Protein AF-A0A967GSP5-F1 (afdb_monomer_lite)

Sequence (78 aa):
FANNCLLARRLVESGVRFVQLYDWGWDHHGSSQPEDMKTHLPVKTQQIDRPIAALLKDLKQRGMLDETLVVWGGEFGR

Foldseek 3Di:
DQVLLVVVLVCVVVVNPDDDDDDDDLCQDDVDPPRNCPPNNVVVVVVPVVRVVVSCVSCVVVVNNVVDDDDDDDPDDD

pLDDT: mean 93.82, std 5.19, range [71.5, 98.5]

Secondary structure (DSSP, 8-state):
-HHHHHHHHHHHHTT-S------------BSSTTSBTTTHHHHHHHHHHHHHHHHHHHHHHTT-TTT-------S---

Structure (mmCIF, N/CA/C/O backbone):
data_AF-A0A967GSP5-F1
#
_entry.id   AF-A0A967GSP5-F1
#
loop_
_atom_site.group_PDB
_atom_site.id
_atom_site.type_symbol
_atom_site.label_atom_id
_atom_site.label_alt_id
_atom_site.label_comp_id
_atom_site.label_asym_id
_atom_site.label_entity_id
_atom_site.label_seq_id
_atom_site.pdbx_PDB_ins_code
_atom_site.Cartn_x
_atom_site.Cartn_y
_atom_site.Cartn_z
_atom_site.occupancy
_atom_site.B_iso_or_equiv
_atom_site.auth_seq_id
_atom_site.auth_comp_id
_atom_site.auth_asym_id
_atom_site.auth_atom_id
_atom_site.pdbx_PDB_model_num
ATOM 1 N N . PHE A 1 1 ? 6.779 6.013 -2.030 1.00 94.06 1 PHE A N 1
ATOM 2 C CA . PHE A 1 1 ? 5.755 5.161 -1.388 1.00 94.06 1 PHE A CA 1
ATOM 3 C C . PHE A 1 1 ? 6.025 4.712 0.064 1.00 94.06 1 PHE A C 1
ATOM 5 O O . PHE A 1 1 ? 5.165 4.910 0.914 1.00 94.06 1 PHE A O 1
ATOM 12 N N . ALA A 1 2 ? 7.178 4.103 0.387 1.00 96.12 2 ALA A N 1
ATOM 13 C CA . ALA A 1 2 ? 7.364 3.370 1.654 1.00 96.12 2 ALA A CA 1
ATOM 14 C C . ALA A 1 2 ? 7.101 4.157 2.954 1.00 96.12 2 ALA A C 1
ATOM 16 O O . ALA A 1 2 ? 6.313 3.723 3.791 1.00 96.12 2 ALA A O 1
ATOM 17 N N . ASN A 1 3 ? 7.700 5.342 3.106 1.00 97.12 3 ASN A N 1
ATOM 18 C CA . ASN A 1 3 ? 7.468 6.186 4.286 1.00 97.12 3 ASN A CA 1
ATOM 19 C C . ASN A 1 3 ? 6.004 6.641 4.399 1.00 97.12 3 ASN A C 1
ATOM 21 O O . ASN A 1 3 ? 5.481 6.765 5.506 1.00 97.12 3 ASN A O 1
ATOM 25 N N . ASN A 1 4 ? 5.319 6.818 3.264 1.00 97.62 4 ASN A N 1
ATOM 26 C CA . ASN A 1 4 ? 3.908 7.198 3.248 1.00 97.62 4 ASN A CA 1
ATOM 27 C C . ASN A 1 4 ? 3.027 6.072 3.799 1.00 97.62 4 ASN A C 1
ATOM 29 O O . ASN A 1 4 ? 2.055 6.367 4.478 1.00 97.62 4 ASN A O 1
ATOM 33 N N . CYS A 1 5 ? 3.385 4.800 3.593 1.00 98.12 5 CYS A N 1
ATOM 34 C CA . CYS A 1 5 ? 2.682 3.674 4.217 1.00 98.12 5 CYS A CA 1
ATOM 35 C C . CYS A 1 5 ? 2.775 3.725 5.752 1.00 98.12 5 CYS A C 1
ATOM 37 O O . CYS A 1 5 ? 1.771 3.558 6.440 1.00 98.12 5 CYS A O 1
ATOM 39 N N . LEU A 1 6 ? 3.956 4.026 6.305 1.00 98.06 6 LEU A N 1
ATOM 40 C CA . LEU A 1 6 ? 4.128 4.176 7.757 1.00 98.06 6 LEU A CA 1
ATOM 41 C C . LEU A 1 6 ? 3.325 5.361 8.307 1.00 98.06 6 LEU A C 1
ATOM 43 O O . LEU A 1 6 ? 2.729 5.262 9.380 1.00 98.06 6 LEU A O 1
ATOM 47 N N . LEU A 1 7 ? 3.290 6.475 7.570 1.00 98.38 7 LEU A N 1
ATOM 48 C CA . LEU A 1 7 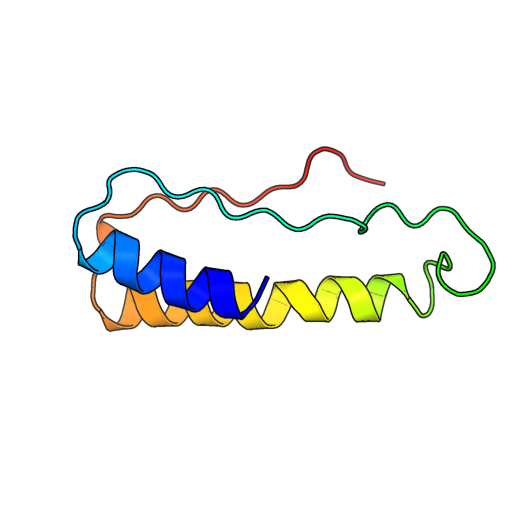? 2.473 7.630 7.930 1.00 98.38 7 LEU A CA 1
ATOM 49 C C . LEU A 1 7 ? 0.977 7.300 7.853 1.00 98.38 7 LEU A C 1
ATOM 51 O O . LEU A 1 7 ? 0.260 7.587 8.803 1.00 98.38 7 LEU A O 1
ATOM 55 N N . ALA A 1 8 ? 0.520 6.645 6.784 1.00 98.38 8 ALA A N 1
ATOM 56 C CA . ALA A 1 8 ? -0.870 6.226 6.616 1.00 98.38 8 ALA A CA 1
ATOM 57 C C . ALA A 1 8 ? -1.340 5.367 7.786 1.00 98.38 8 ALA A C 1
ATOM 59 O O . ALA A 1 8 ? -2.378 5.650 8.373 1.00 98.38 8 ALA A O 1
ATOM 60 N N . ARG A 1 9 ? -0.529 4.391 8.203 1.00 98.12 9 ARG A N 1
ATOM 61 C CA . ARG A 1 9 ? -0.815 3.575 9.385 1.00 98.12 9 ARG A CA 1
ATOM 62 C C . ARG A 1 9 ? -1.010 4.426 10.645 1.00 98.12 9 ARG A C 1
ATOM 64 O O . ARG A 1 9 ? -1.948 4.184 11.391 1.00 98.12 9 ARG A O 1
ATOM 71 N N . ARG A 1 10 ? -0.145 5.421 10.888 1.00 98.25 10 ARG A N 1
ATOM 72 C CA . ARG A 1 10 ? -0.264 6.340 12.040 1.00 98.25 10 ARG A CA 1
ATOM 73 C C . ARG A 1 10 ? -1.494 7.247 11.943 1.00 98.25 10 ARG A C 1
ATOM 75 O O . ARG A 1 10 ? -2.089 7.560 12.967 1.00 98.25 10 ARG A O 1
ATOM 82 N N . LEU A 1 11 ? -1.863 7.671 10.734 1.00 98.50 11 LEU A N 1
ATOM 83 C CA . LEU A 1 11 ? -3.060 8.479 10.492 1.00 98.50 11 LEU A CA 1
ATOM 84 C C . LEU A 1 11 ? -4.332 7.672 10.771 1.00 98.50 11 LEU A C 1
ATOM 86 O O . LEU A 1 11 ? -5.198 8.159 11.491 1.00 98.50 11 LEU A O 1
ATOM 90 N N . VAL A 1 12 ? -4.412 6.433 10.274 1.00 97.88 12 VAL A N 1
ATOM 91 C CA . VAL A 1 12 ? -5.525 5.510 10.567 1.00 97.88 12 VAL A CA 1
ATOM 92 C C . VAL A 1 12 ? -5.618 5.253 12.072 1.00 97.88 12 VAL A C 1
ATOM 94 O O . VAL A 1 12 ? -6.681 5.422 12.657 1.00 97.88 12 VAL A O 1
ATOM 97 N N . GLU A 1 13 ? -4.486 4.980 12.724 1.00 97.19 13 GLU A N 1
ATOM 98 C CA . GLU A 1 13 ? -4.394 4.797 14.181 1.00 97.19 13 GLU A CA 1
ATOM 99 C C . GLU A 1 13 ? -4.824 6.047 14.975 1.00 97.19 13 GLU A C 1
ATOM 101 O O . GLU A 1 13 ? -5.312 5.936 16.095 1.00 97.19 13 GLU A O 1
ATOM 106 N N . SER A 1 14 ? -4.699 7.239 14.384 1.00 97.88 14 SER A N 1
ATOM 107 C CA . SER A 1 14 ? -5.157 8.510 14.970 1.00 97.88 14 SER A CA 1
ATOM 108 C C . SER A 1 14 ? -6.619 8.845 14.631 1.00 97.88 14 SER A C 1
ATOM 110 O O . SER A 1 14 ? -7.072 9.953 14.911 1.00 97.88 14 SER A O 1
ATOM 112 N N . GLY A 1 15 ? -7.360 7.925 14.005 1.00 97.00 15 GLY A N 1
ATOM 113 C CA . GLY A 1 15 ? -8.777 8.091 13.671 1.00 97.00 15 GLY A CA 1
ATOM 114 C C . GLY A 1 15 ? -9.058 8.871 12.381 1.00 97.00 15 GLY A C 1
ATOM 115 O O . GLY A 1 15 ? -10.195 9.296 12.153 1.00 97.00 15 GLY A O 1
ATOM 116 N N . VAL A 1 16 ? -8.059 9.080 11.517 1.00 98.50 16 VAL A N 1
ATOM 117 C CA . VAL A 1 16 ? -8.284 9.700 10.203 1.00 98.50 16 VAL A CA 1
ATOM 118 C C . VAL A 1 16 ? -9.137 8.774 9.337 1.00 98.50 16 VAL A C 1
ATOM 120 O O . VAL A 1 16 ? -8.783 7.627 9.088 1.00 98.50 16 VAL A O 1
ATOM 123 N N . ARG A 1 17 ? -10.263 9.298 8.842 1.00 97.25 17 ARG A N 1
ATOM 124 C CA . ARG A 1 17 ? -11.301 8.510 8.154 1.00 97.25 17 ARG A CA 1
ATOM 125 C C . ARG A 1 17 ? -10.995 8.179 6.694 1.00 97.25 17 ARG A C 1
ATOM 127 O O . ARG A 1 17 ? -11.636 7.303 6.125 1.00 97.25 17 ARG A O 1
ATOM 134 N N . PHE A 1 18 ? -10.083 8.919 6.071 1.00 98.12 18 PHE A N 1
ATOM 135 C CA . PHE A 1 18 ? -9.727 8.741 4.669 1.00 98.12 18 PHE A CA 1
ATOM 136 C C . PHE A 1 18 ? -8.255 9.080 4.452 1.00 98.12 18 PHE A C 1
ATOM 138 O O . PHE A 1 18 ? -7.805 10.171 4.800 1.00 98.12 18 PHE A O 1
ATOM 145 N N . VAL A 1 19 ? -7.512 8.142 3.868 1.00 98.25 19 VAL A N 1
ATOM 146 C CA . VAL A 1 19 ? -6.096 8.301 3.532 1.00 98.25 19 VAL A CA 1
ATOM 147 C C . VAL A 1 19 ? -5.892 7.806 2.108 1.00 98.25 19 VAL A C 1
ATOM 149 O O . VAL A 1 19 ? -6.211 6.661 1.800 1.00 98.25 19 VAL A O 1
ATOM 152 N N . GLN A 1 20 ? -5.331 8.655 1.248 1.00 97.31 20 GLN A N 1
ATOM 153 C CA . GLN A 1 20 ? -4.946 8.276 -0.107 1.00 97.31 20 GLN A CA 1
ATOM 154 C C . GLN A 1 20 ? -3.430 8.125 -0.191 1.00 97.31 20 GLN A C 1
ATOM 156 O O . GLN A 1 20 ? -2.674 9.039 0.142 1.00 97.31 20 GLN A O 1
ATOM 161 N N . LEU A 1 21 ? -2.991 6.964 -0.665 1.00 96.50 21 LEU A N 1
ATOM 162 C CA . LEU A 1 21 ? -1.607 6.718 -1.037 1.00 96.50 21 LEU A CA 1
ATOM 163 C C . LEU A 1 21 ? -1.492 6.745 -2.557 1.00 96.50 21 LEU A C 1
ATOM 165 O O . LEU A 1 21 ? -2.292 6.132 -3.255 1.00 96.50 21 LEU A O 1
ATOM 169 N N . TYR A 1 22 ? -0.485 7.455 -3.054 1.00 93.06 22 TYR A N 1
ATOM 170 C CA . TYR A 1 22 ? -0.226 7.617 -4.478 1.00 93.06 22 TYR A CA 1
ATOM 171 C C . TYR A 1 22 ? 1.265 7.431 -4.761 1.00 93.06 22 TYR A C 1
ATOM 173 O O . TYR A 1 22 ? 2.118 7.888 -3.991 1.00 93.06 22 TYR A O 1
ATOM 181 N N . ASP A 1 23 ? 1.565 6.745 -5.859 1.00 92.69 23 ASP A N 1
ATOM 182 C CA . ASP A 1 23 ? 2.903 6.601 -6.421 1.00 92.69 23 ASP A CA 1
ATOM 183 C C . ASP A 1 23 ? 2.801 6.742 -7.945 1.00 92.69 23 ASP A C 1
ATOM 185 O O . ASP A 1 23 ? 1.869 6.223 -8.557 1.00 92.69 23 ASP A O 1
ATOM 189 N N . TRP A 1 24 ? 3.738 7.468 -8.551 1.00 90.00 24 TRP A N 1
ATOM 190 C CA . TRP A 1 24 ? 3.722 7.814 -9.976 1.00 90.00 24 TRP A CA 1
ATOM 191 C C . TRP A 1 24 ? 4.910 7.192 -10.712 1.00 90.00 24 TRP A C 1
ATOM 193 O O . TRP A 1 24 ? 5.867 6.747 -10.079 1.00 90.00 24 TRP A O 1
ATOM 203 N N . GLY A 1 25 ? 4.884 7.209 -12.046 1.00 87.75 25 GLY A N 1
ATOM 204 C CA . GLY A 1 25 ? 6.025 6.784 -12.866 1.00 87.75 25 GLY A CA 1
ATOM 205 C C . GLY A 1 25 ? 6.112 5.272 -13.061 1.00 87.75 25 GLY A C 1
ATOM 206 O O . GLY A 1 25 ? 7.204 4.733 -13.149 1.00 87.75 25 GLY A O 1
ATOM 207 N N . TRP A 1 26 ? 4.969 4.582 -13.064 1.00 86.88 26 TRP A N 1
ATOM 208 C CA . TRP A 1 26 ? 4.865 3.177 -13.474 1.00 86.88 26 TRP A CA 1
ATOM 209 C C . TRP A 1 26 ? 4.612 3.030 -14.990 1.00 86.88 26 TRP A C 1
ATOM 211 O O . TRP A 1 26 ? 4.643 1.922 -15.529 1.00 86.88 26 TRP A O 1
ATOM 221 N N . ASP A 1 27 ? 4.380 4.141 -15.695 1.00 88.00 27 ASP A N 1
ATOM 222 C CA . ASP A 1 27 ? 3.991 4.165 -17.102 1.00 88.00 27 ASP A CA 1
ATOM 223 C C . ASP A 1 27 ? 5.195 4.039 -18.065 1.00 88.00 27 ASP A C 1
ATOM 225 O O . ASP A 1 27 ? 5.553 4.963 -18.786 1.00 88.00 27 ASP A O 1
ATOM 229 N N . HIS A 1 28 ? 5.852 2.877 -18.044 1.00 88.31 28 HIS A N 1
ATOM 230 C CA . HIS A 1 28 ? 7.044 2.560 -18.844 1.00 88.31 28 HIS A CA 1
ATOM 231 C C . HIS A 1 28 ? 6.716 2.094 -20.282 1.00 88.31 28 HIS A C 1
ATOM 233 O O . HIS A 1 28 ? 6.269 0.961 -20.473 1.00 88.31 28 HIS A O 1
ATOM 239 N N . HIS A 1 29 ? 6.976 2.930 -21.299 1.00 87.44 29 HIS A N 1
ATOM 240 C CA . HIS A 1 29 ? 6.737 2.618 -22.729 1.00 87.44 29 HIS A CA 1
ATOM 241 C C . HIS A 1 29 ? 8.010 2.429 -23.570 1.00 87.44 29 HIS A C 1
ATOM 243 O O . HIS A 1 29 ? 7.928 2.150 -24.767 1.00 87.44 29 HIS A O 1
ATOM 249 N N . GLY A 1 30 ? 9.189 2.616 -22.983 1.00 87.19 30 GLY A N 1
ATOM 250 C CA . GLY A 1 30 ? 10.446 2.642 -23.720 1.00 87.19 30 GLY A CA 1
ATOM 251 C C . GLY A 1 30 ? 11.046 1.260 -23.975 1.00 87.19 30 GLY A C 1
ATOM 252 O O . GLY A 1 30 ? 10.698 0.255 -23.357 1.00 87.19 30 GLY A O 1
ATOM 253 N N . SER A 1 31 ? 12.019 1.216 -24.885 1.00 86.62 31 SER A N 1
ATOM 254 C CA . SER A 1 31 ? 12.888 0.049 -25.103 1.00 86.62 31 SER A CA 1
ATOM 255 C C . SER A 1 31 ? 14.246 0.169 -24.405 1.00 86.62 31 SER A C 1
ATOM 257 O O . SER A 1 31 ? 15.029 -0.779 -24.423 1.00 86.62 31 SER A O 1
ATOM 259 N N . SER A 1 32 ? 14.532 1.335 -23.826 1.00 88.31 32 SER A N 1
ATOM 260 C CA . SER A 1 32 ? 15.824 1.700 -23.251 1.00 88.31 32 SER A CA 1
ATOM 261 C C . SER A 1 32 ? 15.649 2.263 -21.849 1.00 88.31 32 SER A C 1
ATOM 263 O O . SER A 1 32 ? 14.596 2.793 -21.498 1.00 88.31 32 SER A O 1
ATOM 265 N N . GLN A 1 33 ? 16.721 2.184 -21.073 1.00 85.38 33 GLN A N 1
ATOM 266 C CA . GLN A 1 33 ? 16.796 2.733 -19.727 1.00 85.38 33 GLN A CA 1
ATOM 267 C C . GLN A 1 33 ? 16.437 4.231 -19.700 1.00 85.38 33 GLN A C 1
ATOM 269 O O . GLN A 1 33 ? 16.926 4.962 -20.567 1.00 85.38 33 GLN A O 1
ATOM 274 N N . PRO A 1 34 ? 15.654 4.718 -18.715 1.00 85.25 34 PRO A N 1
ATOM 275 C CA . PRO A 1 34 ? 15.016 3.994 -17.602 1.00 85.25 34 PRO A CA 1
ATOM 276 C C . PRO A 1 34 ? 13.574 3.533 -17.905 1.00 85.25 34 PRO A C 1
ATOM 278 O O . PRO A 1 34 ? 12.830 3.155 -17.002 1.00 85.25 34 PRO A O 1
ATOM 281 N N . GLU A 1 35 ? 13.126 3.618 -19.154 1.00 87.75 35 GLU A N 1
ATOM 282 C CA . GLU A 1 35 ? 11.730 3.375 -19.528 1.00 87.75 35 GLU A CA 1
ATOM 283 C C . GLU A 1 35 ? 11.460 1.937 -19.977 1.00 87.75 35 GLU A C 1
ATOM 285 O O . GLU A 1 35 ? 10.328 1.610 -20.324 1.00 87.75 35 GLU A O 1
ATOM 290 N N . ASP A 1 36 ? 12.469 1.064 -19.961 1.00 89.81 36 ASP A N 1
ATOM 291 C CA . ASP A 1 36 ? 12.296 -0.305 -20.417 1.00 89.81 36 ASP A CA 1
ATOM 292 C C . ASP A 1 36 ? 11.481 -1.162 -19.440 1.00 89.81 36 ASP A C 1
ATOM 294 O O . ASP A 1 36 ? 11.669 -1.175 -18.219 1.00 89.81 36 ASP A O 1
ATOM 298 N N . MET A 1 37 ? 10.584 -1.958 -20.011 1.00 89.06 37 MET A N 1
ATOM 299 C CA . MET A 1 37 ? 9.701 -2.828 -19.236 1.00 89.06 37 MET A CA 1
ATOM 300 C C . MET A 1 37 ? 10.414 -4.046 -18.638 1.00 89.06 37 MET A C 1
ATOM 302 O O . MET A 1 37 ? 9.910 -4.647 -17.695 1.00 89.06 37 MET A O 1
ATOM 306 N N . LYS A 1 38 ? 11.556 -4.466 -19.195 1.00 89.31 38 LYS A N 1
ATOM 307 C CA . LYS A 1 38 ? 12.204 -5.726 -18.794 1.00 89.31 38 LYS A CA 1
ATOM 308 C C . LYS A 1 38 ? 13.014 -5.585 -17.514 1.00 89.31 38 LYS A C 1
ATOM 310 O O . LYS A 1 38 ? 13.098 -6.540 -16.749 1.00 89.31 38 LYS A O 1
ATOM 315 N N . THR A 1 39 ? 13.616 -4.425 -17.291 1.00 90.75 39 THR A N 1
ATOM 316 C CA . THR A 1 39 ? 14.527 -4.192 -16.171 1.00 90.75 39 THR A CA 1
ATOM 317 C C . THR A 1 39 ? 14.016 -3.110 -15.232 1.00 90.75 39 THR A C 1
ATOM 319 O O . THR A 1 39 ? 14.101 -3.302 -14.021 1.00 90.75 39 THR A O 1
ATOM 322 N N . HIS A 1 40 ? 13.411 -2.031 -15.740 1.00 90.44 40 HIS A N 1
ATOM 323 C CA . HIS A 1 40 ? 12.985 -0.917 -14.890 1.00 90.44 40 HIS A CA 1
ATOM 324 C C . H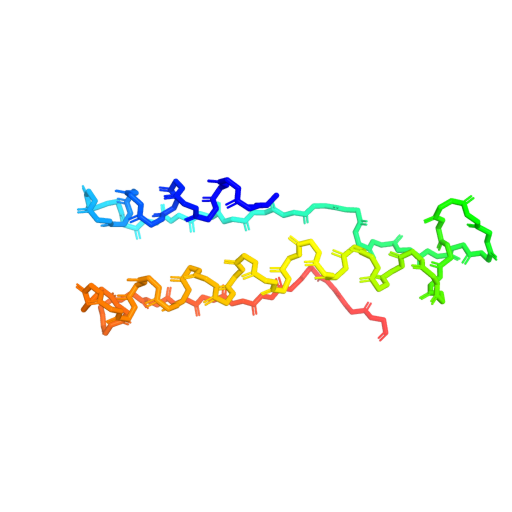IS A 1 40 ? 11.595 -1.076 -14.296 1.00 90.44 40 HIS A C 1
ATOM 326 O O . HIS A 1 40 ? 11.415 -0.797 -13.108 1.00 90.44 40 HIS A O 1
ATOM 332 N N . LEU A 1 41 ? 10.626 -1.589 -15.059 1.00 90.31 41 LEU A N 1
ATOM 333 C CA . LEU A 1 41 ? 9.295 -1.838 -14.505 1.00 90.31 41 LEU A CA 1
ATOM 334 C C . LEU A 1 41 ? 9.341 -2.779 -13.276 1.00 90.31 41 LEU A C 1
ATOM 336 O O . LEU A 1 41 ? 8.720 -2.434 -12.272 1.00 90.31 41 LEU A O 1
ATOM 340 N N . PRO A 1 42 ? 10.114 -3.888 -13.254 1.00 91.50 42 PRO A N 1
ATOM 341 C CA . PRO A 1 42 ? 10.284 -4.700 -12.045 1.00 91.50 42 PRO A CA 1
ATOM 342 C C . PRO A 1 42 ? 10.878 -3.940 -10.853 1.00 91.50 42 PRO A C 1
ATOM 344 O O . PRO A 1 42 ? 10.457 -4.144 -9.716 1.00 91.50 42 PRO A O 1
ATOM 347 N N . VAL A 1 43 ? 11.845 -3.048 -11.087 1.00 92.25 43 VAL A N 1
ATOM 348 C CA . VAL A 1 43 ? 12.407 -2.205 -10.019 1.00 92.25 43 VAL A CA 1
ATOM 349 C C . VAL A 1 43 ? 11.324 -1.285 -9.461 1.00 92.25 43 VAL A C 1
ATOM 351 O O . VAL A 1 43 ? 11.187 -1.154 -8.244 1.00 92.25 43 VAL A O 1
ATOM 354 N N . LYS A 1 44 ? 10.513 -0.685 -10.336 1.00 91.50 44 LYS A N 1
ATOM 355 C CA . LYS A 1 44 ? 9.413 0.192 -9.942 1.00 91.50 44 LYS A CA 1
ATOM 356 C C . LYS A 1 44 ? 8.330 -0.549 -9.157 1.00 91.50 44 LYS A C 1
ATOM 358 O O . LYS A 1 44 ? 7.919 -0.075 -8.100 1.00 91.50 44 LYS A O 1
ATOM 363 N N . THR A 1 45 ? 7.902 -1.727 -9.605 1.00 91.50 45 THR A N 1
ATOM 364 C CA . THR A 1 45 ? 6.882 -2.516 -8.894 1.00 91.50 45 THR A CA 1
ATOM 365 C C . THR A 1 45 ? 7.367 -2.964 -7.514 1.00 91.50 45 THR A C 1
ATOM 367 O O . THR A 1 45 ? 6.604 -2.893 -6.550 1.00 91.50 45 THR A O 1
ATOM 370 N N . GLN A 1 46 ? 8.652 -3.305 -7.359 1.00 93.00 46 GLN A N 1
ATOM 371 C CA . GLN A 1 46 ? 9.243 -3.649 -6.056 1.00 93.00 46 GLN A CA 1
ATOM 372 C C . GLN A 1 46 ? 9.223 -2.497 -5.039 1.00 93.00 46 GLN A C 1
ATOM 374 O O . GLN A 1 46 ? 9.140 -2.745 -3.832 1.00 93.00 46 GLN A O 1
ATOM 379 N N . GLN A 1 47 ? 9.274 -1.240 -5.496 1.00 93.00 47 GLN A N 1
ATOM 380 C CA . GLN A 1 47 ? 9.171 -0.065 -4.618 1.00 93.00 47 GLN A CA 1
ATOM 381 C C . GLN A 1 47 ? 7.781 0.076 -3.977 1.00 93.00 47 GLN A C 1
ATOM 383 O O . GLN A 1 47 ? 7.642 0.777 -2.971 1.00 93.00 47 GLN A O 1
ATOM 388 N N . ILE A 1 48 ? 6.767 -0.583 -4.546 1.00 94.50 48 ILE A N 1
ATOM 389 C CA . ILE A 1 48 ? 5.367 -0.512 -4.120 1.00 94.50 48 ILE A CA 1
ATOM 390 C C . ILE A 1 48 ? 4.939 -1.803 -3.408 1.00 94.50 48 ILE A C 1
ATOM 392 O O . ILE A 1 48 ? 4.308 -1.723 -2.353 1.00 94.50 48 ILE A O 1
ATOM 396 N N . ASP A 1 49 ? 5.340 -2.966 -3.930 1.00 95.56 49 ASP A N 1
ATOM 397 C CA . ASP A 1 49 ? 4.960 -4.300 -3.441 1.00 95.56 49 ASP A CA 1
ATOM 398 C C . ASP A 1 49 ? 5.286 -4.512 -1.953 1.00 95.56 49 ASP A C 1
ATOM 400 O O . ASP A 1 49 ? 4.417 -4.816 -1.131 1.00 95.56 49 ASP A O 1
ATOM 404 N N . ARG A 1 50 ? 6.542 -4.265 -1.563 1.00 95.62 50 ARG A N 1
ATOM 405 C CA . ARG A 1 50 ? 6.967 -4.501 -0.177 1.00 95.62 50 ARG A CA 1
ATOM 406 C C . ARG A 1 50 ? 6.298 -3.541 0.812 1.00 95.62 50 ARG A C 1
ATOM 408 O O . ARG A 1 50 ? 5.854 -4.015 1.862 1.00 95.62 50 ARG A O 1
ATOM 415 N N . PRO A 1 51 ? 6.201 -2.223 0.543 1.00 96.94 51 PRO A N 1
ATOM 416 C CA . PRO A 1 51 ? 5.552 -1.334 1.496 1.00 96.94 51 PRO A CA 1
ATOM 417 C C . PRO A 1 51 ? 4.043 -1.523 1.636 1.00 96.94 51 PRO A C 1
ATOM 419 O O . PRO A 1 51 ? 3.559 -1.416 2.762 1.00 96.94 51 PRO A O 1
ATOM 422 N N . ILE A 1 52 ? 3.300 -1.836 0.563 1.00 97.31 52 ILE A N 1
ATOM 423 C CA . ILE A 1 52 ? 1.860 -2.111 0.714 1.00 97.31 52 ILE A CA 1
ATOM 424 C C . ILE A 1 52 ? 1.630 -3.377 1.539 1.00 97.31 52 ILE A C 1
ATOM 426 O O . ILE A 1 52 ? 0.798 -3.381 2.446 1.00 97.31 52 ILE A O 1
ATOM 430 N N . ALA A 1 53 ? 2.428 -4.424 1.312 1.00 97.75 53 ALA A N 1
ATOM 431 C CA . ALA A 1 53 ? 2.366 -5.637 2.117 1.00 97.75 53 ALA A CA 1
ATOM 432 C C . ALA A 1 53 ? 2.669 -5.356 3.599 1.00 97.75 53 ALA A C 1
ATOM 434 O O . ALA A 1 53 ? 2.030 -5.933 4.481 1.00 97.75 53 ALA A O 1
ATOM 435 N N . ALA A 1 54 ? 3.623 -4.463 3.886 1.00 98.19 54 ALA A N 1
ATOM 436 C CA . ALA A 1 54 ? 3.924 -4.034 5.249 1.00 98.19 54 ALA A CA 1
ATOM 437 C C . ALA A 1 54 ? 2.760 -3.252 5.878 1.00 98.19 54 ALA A C 1
ATOM 439 O O . ALA A 1 54 ? 2.383 -3.556 7.005 1.00 98.19 54 ALA A O 1
ATOM 440 N N . LEU A 1 55 ? 2.137 -2.319 5.147 1.00 98.31 55 LEU A N 1
ATOM 441 C CA . LEU A 1 55 ? 0.961 -1.585 5.627 1.00 98.31 55 L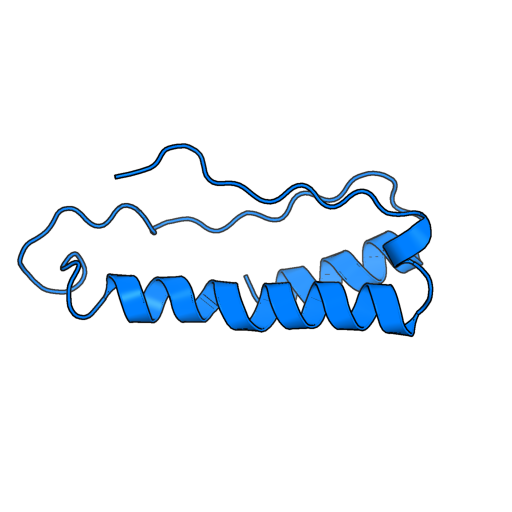EU A CA 1
ATOM 442 C C . LEU A 1 55 ? -0.183 -2.534 6.000 1.00 98.31 55 LEU A C 1
ATOM 444 O O . LEU A 1 55 ? -0.714 -2.444 7.102 1.00 98.31 55 LEU A O 1
ATOM 448 N N . LEU A 1 56 ? -0.529 -3.475 5.117 1.00 98.44 56 LEU A N 1
ATOM 449 C CA . LEU A 1 56 ? -1.599 -4.447 5.368 1.00 98.44 56 LEU A CA 1
ATOM 450 C C . LEU A 1 56 ? -1.310 -5.318 6.599 1.00 98.44 56 LEU A C 1
ATOM 452 O O . LEU A 1 56 ? -2.205 -5.569 7.407 1.00 98.44 56 LEU A O 1
ATOM 456 N N . LYS A 1 57 ? -0.056 -5.755 6.771 1.00 98.50 57 LYS A N 1
ATOM 457 C CA . LYS A 1 57 ? 0.371 -6.507 7.960 1.00 98.50 57 LYS A CA 1
ATOM 458 C C . LYS A 1 57 ? 0.262 -5.670 9.229 1.00 98.50 57 LYS A C 1
ATOM 460 O O . LYS A 1 57 ? -0.270 -6.168 10.215 1.00 98.50 57 LYS A O 1
ATOM 465 N N . ASP A 1 58 ? 0.714 -4.421 9.197 1.00 98.31 58 ASP A N 1
ATOM 466 C CA . ASP A 1 58 ? 0.650 -3.504 10.335 1.00 98.31 58 ASP A CA 1
ATOM 467 C C . ASP A 1 58 ? -0.799 -3.217 10.754 1.00 98.31 58 ASP A C 1
ATOM 469 O O . ASP A 1 58 ? -1.111 -3.266 11.944 1.00 98.31 58 ASP A O 1
ATOM 473 N N . LEU A 1 59 ? -1.694 -2.959 9.790 1.00 98.44 59 LEU A N 1
ATOM 474 C CA . LEU A 1 59 ? -3.123 -2.771 10.059 1.00 98.44 59 LEU A CA 1
ATOM 475 C C . LEU A 1 59 ? -3.728 -4.028 10.696 1.00 98.44 59 LEU A C 1
ATOM 477 O O . LEU A 1 59 ? -4.432 -3.928 11.698 1.00 98.44 59 LEU A O 1
ATOM 481 N N . LYS A 1 60 ? -3.408 -5.217 10.164 1.00 98.50 60 LYS A N 1
ATOM 482 C CA . LYS A 1 60 ? -3.894 -6.495 10.703 1.00 98.50 60 LYS A CA 1
ATOM 483 C C . LYS A 1 60 ? -3.384 -6.760 12.119 1.00 98.50 60 LYS A C 1
ATOM 485 O O . LYS A 1 60 ? -4.162 -7.124 12.990 1.00 98.50 60 LYS A O 1
ATOM 490 N N . GLN A 1 61 ? -2.087 -6.575 12.364 1.00 98.25 61 GLN A N 1
ATOM 491 C CA . GLN A 1 61 ? -1.475 -6.804 13.679 1.00 98.25 61 GLN A CA 1
ATOM 492 C C . GLN A 1 61 ? -2.040 -5.886 14.766 1.00 98.25 61 GLN A C 1
ATOM 494 O O . GLN A 1 61 ? -2.022 -6.250 15.938 1.00 98.25 61 GLN A O 1
ATOM 499 N N . ARG A 1 62 ? -2.536 -4.707 14.382 1.00 97.44 62 ARG A N 1
ATOM 500 C CA . ARG A 1 62 ? -3.138 -3.723 15.289 1.00 97.44 62 ARG A CA 1
ATOM 501 C C . ARG A 1 62 ? -4.661 -3.838 15.390 1.00 97.44 62 ARG A C 1
ATOM 503 O O . ARG A 1 62 ? -5.266 -3.016 16.062 1.00 97.44 62 ARG A O 1
ATOM 510 N N . 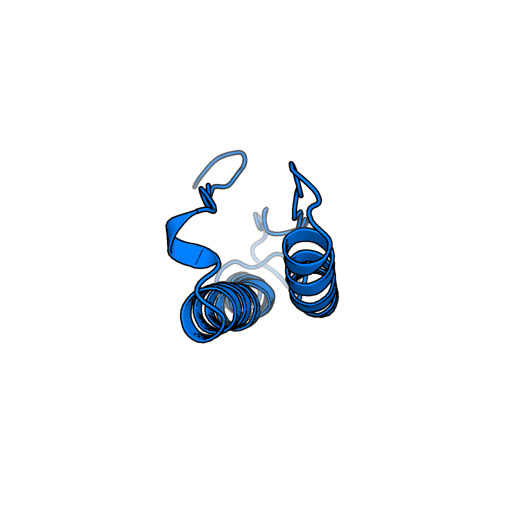GLY A 1 63 ? -5.278 -4.812 14.716 1.00 97.88 63 GLY A N 1
ATOM 511 C CA . GLY A 1 63 ? -6.736 -4.982 14.681 1.00 97.88 63 GLY A CA 1
ATOM 512 C C . GLY A 1 63 ? -7.489 -3.926 13.860 1.00 97.88 63 GLY A C 1
ATOM 513 O O . GLY A 1 63 ? -8.709 -3.957 13.814 1.00 97.88 63 GLY A O 1
ATOM 514 N N . MET A 1 64 ? -6.786 -3.019 13.175 1.00 98.12 64 MET A N 1
ATOM 515 C CA . MET A 1 64 ? -7.404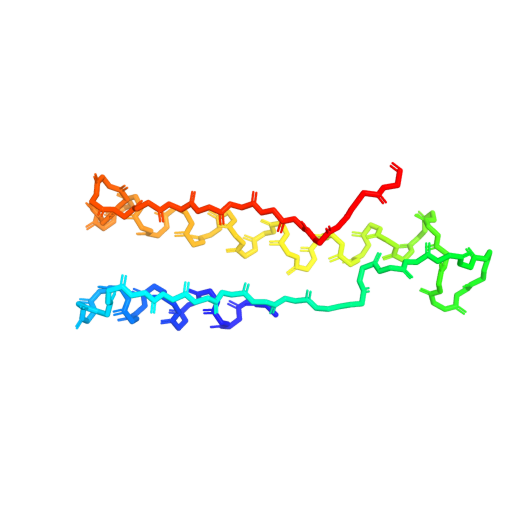 -1.937 12.395 1.00 98.12 64 MET A CA 1
ATOM 516 C C . MET A 1 64 ? -7.889 -2.396 11.015 1.00 98.12 64 MET A C 1
ATOM 518 O O . MET A 1 64 ? -8.686 -1.712 10.375 1.00 98.12 64 MET A O 1
ATOM 522 N N . LEU A 1 65 ? -7.390 -3.529 10.505 1.00 97.88 65 LEU A N 1
ATOM 523 C CA . LEU A 1 65 ? -7.770 -4.005 9.170 1.00 97.88 65 LEU A CA 1
ATOM 524 C C . LEU A 1 65 ? -9.240 -4.447 9.099 1.00 97.88 65 LEU A C 1
ATOM 526 O O . LEU A 1 65 ? -9.838 -4.346 8.034 1.00 97.88 65 LEU A O 1
ATOM 530 N N . ASP A 1 66 ? -9.828 -4.881 10.215 1.00 97.19 66 ASP A N 1
ATOM 531 C CA . ASP A 1 66 ? -11.223 -5.341 10.263 1.00 97.19 66 ASP A CA 1
ATOM 532 C C . ASP A 1 66 ? -12.232 -4.184 10.124 1.00 97.19 66 ASP A C 1
ATOM 534 O O . ASP A 1 66 ? -13.371 -4.387 9.710 1.00 97.19 66 ASP A O 1
ATOM 538 N N . GLU A 1 67 ? -11.802 -2.957 10.428 1.00 96.62 67 GLU A N 1
ATOM 539 C CA . GLU A 1 67 ? -12.606 -1.729 10.356 1.00 96.62 67 GLU A CA 1
ATOM 540 C C . GLU A 1 67 ? -12.175 -0.777 9.225 1.00 96.62 67 GLU A C 1
ATOM 542 O O . GLU A 1 67 ? -12.828 0.238 8.976 1.00 96.62 67 GLU A O 1
ATOM 547 N N . THR A 1 68 ? -11.093 -1.101 8.509 1.00 97.62 68 THR A N 1
ATOM 548 C CA . THR A 1 68 ? -10.540 -0.270 7.431 1.00 97.62 68 THR A CA 1
ATOM 549 C C . THR A 1 68 ? -10.748 -0.929 6.071 1.00 97.62 68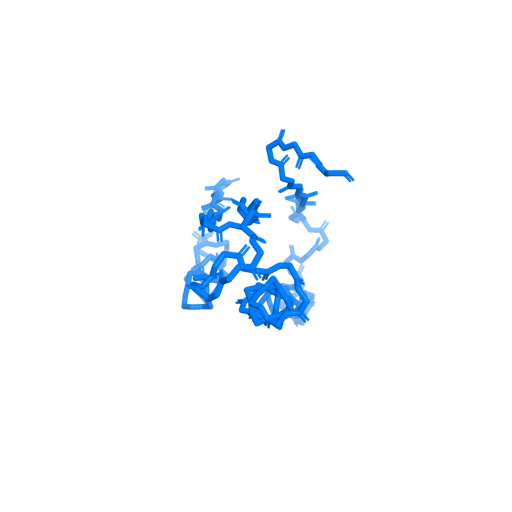 THR A C 1
ATOM 551 O O . THR A 1 68 ? -10.116 -1.935 5.751 1.00 97.62 68 THR A O 1
ATOM 554 N N . LEU A 1 69 ? -11.562 -0.311 5.207 1.00 98.00 69 LEU A N 1
ATOM 555 C CA . LEU A 1 69 ? -11.628 -0.697 3.796 1.00 98.00 69 LEU A CA 1
ATOM 556 C C . LEU A 1 69 ? -10.361 -0.233 3.067 1.00 98.00 69 LEU A C 1
ATOM 558 O O . LEU A 1 69 ? -10.099 0.965 2.962 1.00 98.00 69 LEU A O 1
ATOM 562 N N . VAL A 1 70 ? -9.611 -1.181 2.505 1.00 97.75 70 VAL A N 1
ATOM 563 C CA . VAL A 1 70 ? -8.463 -0.893 1.637 1.00 97.75 70 VAL A CA 1
ATOM 564 C C . VAL A 1 70 ? -8.850 -1.139 0.184 1.00 97.75 70 VAL A C 1
ATOM 566 O O . VAL A 1 70 ? -9.182 -2.259 -0.196 1.00 97.75 70 VAL A O 1
ATOM 569 N N . VAL A 1 71 ? -8.770 -0.092 -0.637 1.00 97.31 71 VAL A N 1
ATOM 570 C CA . VAL A 1 71 ? -8.946 -0.177 -2.093 1.00 97.31 71 VAL A CA 1
ATOM 571 C C . VAL A 1 71 ? -7.578 -0.049 -2.756 1.00 97.31 71 VAL A C 1
ATOM 573 O O . VAL A 1 71 ? -6.851 0.909 -2.495 1.00 97.31 71 VAL A O 1
ATOM 576 N N . TRP A 1 72 ? -7.224 -1.018 -3.602 1.00 94.62 72 TRP A N 1
ATOM 577 C CA . TRP A 1 72 ? -5.947 -1.066 -4.315 1.00 94.62 72 TRP A CA 1
ATOM 578 C C . TRP A 1 72 ? -6.174 -1.111 -5.822 1.00 94.62 72 TRP A C 1
ATOM 580 O O . TRP A 1 72 ? -6.854 -2.006 -6.319 1.00 94.62 72 TRP A O 1
ATOM 590 N N . GLY A 1 73 ? -5.585 -0.169 -6.550 1.00 91.81 73 GLY A N 1
ATOM 591 C CA . GLY A 1 73 ? -5.722 -0.097 -7.998 1.00 91.81 73 GLY A CA 1
ATOM 592 C C . GLY A 1 73 ? -4.752 0.896 -8.626 1.00 91.81 73 GLY A C 1
ATOM 593 O O . GLY A 1 73 ? -4.075 1.649 -7.925 1.00 91.81 73 GLY A O 1
ATOM 594 N N . GLY A 1 74 ? -4.695 0.867 -9.955 1.00 89.06 74 GLY A N 1
ATOM 595 C CA . GLY A 1 74 ? -3.996 1.843 -10.787 1.00 89.06 74 GLY A CA 1
ATOM 596 C C . GLY A 1 74 ? -4.980 2.635 -11.646 1.00 89.06 74 GLY A C 1
ATOM 597 O O . GLY A 1 74 ? -6.168 2.325 -11.683 1.00 89.06 74 GLY A O 1
ATOM 598 N N . GLU A 1 75 ? -4.478 3.657 -12.335 1.00 88.25 75 GLU A N 1
ATOM 599 C CA . GLU A 1 75 ? -5.281 4.501 -13.232 1.00 88.25 75 GLU A CA 1
ATOM 600 C C . GLU A 1 75 ? -5.748 3.732 -14.482 1.00 88.25 75 GLU A C 1
ATOM 602 O O . GLU A 1 75 ? -6.897 3.847 -14.900 1.00 88.25 75 GLU A O 1
ATOM 607 N N . PHE A 1 76 ? -4.860 2.910 -15.045 1.00 87.06 76 PHE A N 1
ATOM 608 C CA . PHE A 1 76 ? -5.087 2.051 -16.207 1.00 87.06 76 PHE A CA 1
ATOM 609 C C . PHE A 1 76 ? -4.118 0.852 -16.173 1.00 87.06 76 PHE A C 1
ATOM 611 O O . PHE A 1 76 ? -3.281 0.749 -15.275 1.00 87.06 76 PHE A O 1
ATOM 618 N N . GLY A 1 77 ? -4.265 -0.090 -17.110 1.00 79.38 77 GLY A N 1
ATOM 619 C CA . GLY A 1 77 ? -3.380 -1.255 -17.270 1.00 79.38 77 GLY A CA 1
ATOM 620 C C . GLY A 1 77 ? -2.499 -1.178 -18.523 1.00 79.38 77 GLY A C 1
ATOM 621 O O . GLY A 1 77 ? -2.461 -0.151 -19.198 1.00 79.38 77 GLY A O 1
ATOM 622 N N . ARG A 1 78 ? -1.822 -2.286 -18.844 1.00 71.50 78 ARG A N 1
ATOM 623 C CA . ARG A 1 78 ? -1.214 -2.575 -20.153 1.00 71.50 78 ARG A CA 1
ATOM 624 C C . ARG A 1 78 ? -1.653 -3.955 -20.619 1.00 71.50 78 ARG A C 1
ATOM 626 O O . ARG A 1 78 ? -1.752 -4.841 -19.740 1.00 71.50 78 ARG A O 1
#

Radius of gyration: 14.8 Å; chains: 1; bounding box: 29×16×40 Å